Protein AF-A0A369MXS3-F1 (afdb_monomer)

Mean predicted aligned error: 8.63 Å

Structure (mmCIF, N/CA/C/O backbone):
data_AF-A0A369MXS3-F1
#
_entry.id   AF-A0A369MXS3-F1
#
loop_
_atom_site.group_PDB
_atom_site.id
_atom_site.type_symbol
_atom_site.label_atom_id
_atom_site.label_alt_id
_atom_site.label_comp_id
_atom_site.label_asym_id
_atom_site.label_entity_id
_atom_site.label_seq_id
_atom_site.pdbx_PDB_ins_code
_atom_site.Cartn_x
_atom_site.Cartn_y
_atom_site.Cartn_z
_atom_site.occupancy
_atom_site.B_iso_or_equiv
_atom_site.auth_seq_id
_atom_site.auth_comp_id
_atom_site.auth_asym_id
_atom_site.auth_atom_id
_atom_site.pdbx_PDB_model_num
ATOM 1 N N . MET A 1 1 ? 37.508 -6.970 -39.114 1.00 61.50 1 MET A N 1
ATOM 2 C CA . MET A 1 1 ? 38.707 -7.550 -38.473 1.00 61.50 1 MET A CA 1
ATOM 3 C C . MET A 1 1 ? 38.875 -6.993 -37.062 1.00 61.50 1 MET A C 1
ATOM 5 O O . MET A 1 1 ? 38.625 -7.736 -36.130 1.00 61.50 1 MET A O 1
ATOM 9 N N . VAL A 1 2 ? 39.072 -5.678 -36.893 1.00 75.56 2 VAL A N 1
ATOM 10 C CA . VAL A 1 2 ? 39.244 -5.012 -35.577 1.00 75.56 2 VAL A CA 1
ATOM 11 C C . VAL A 1 2 ? 38.116 -5.274 -34.561 1.00 75.56 2 VAL A C 1
ATOM 13 O O . VAL A 1 2 ? 38.384 -5.514 -33.392 1.00 75.56 2 VAL A O 1
ATOM 16 N N . ALA A 1 3 ? 36.845 -5.283 -34.982 1.00 73.12 3 ALA A N 1
ATOM 17 C CA . ALA A 1 3 ? 35.720 -5.526 -34.067 1.00 73.12 3 ALA A CA 1
ATOM 18 C C . ALA A 1 3 ? 35.689 -6.957 -33.492 1.00 73.12 3 ALA A C 1
ATOM 20 O O . ALA A 1 3 ? 35.297 -7.151 -32.346 1.00 73.12 3 ALA A O 1
ATOM 21 N N . PHE A 1 4 ? 36.128 -7.950 -34.274 1.00 84.38 4 PHE A N 1
ATOM 22 C CA . PHE A 1 4 ? 36.210 -9.343 -33.821 1.00 84.38 4 PHE A CA 1
ATOM 23 C C . PHE A 1 4 ? 37.348 -9.535 -32.819 1.00 84.38 4 PHE A C 1
ATOM 25 O O . PHE A 1 4 ? 37.175 -10.230 -31.824 1.00 84.38 4 PHE A O 1
ATOM 32 N N . GLU A 1 5 ? 38.484 -8.881 -33.054 1.00 90.31 5 GLU A N 1
ATOM 33 C CA . GLU A 1 5 ? 39.614 -8.881 -32.122 1.00 90.31 5 GLU A CA 1
ATOM 34 C C . GLU A 1 5 ? 39.242 -8.188 -30.809 1.00 90.31 5 GLU A C 1
ATOM 36 O O . GLU A 1 5 ? 39.486 -8.734 -29.737 1.00 90.31 5 GLU A O 1
ATOM 41 N N . LEU A 1 6 ? 38.569 -7.035 -30.882 1.00 88.88 6 LEU A N 1
ATOM 42 C CA . LEU A 1 6 ? 38.099 -6.315 -29.700 1.00 88.88 6 LEU A CA 1
ATOM 43 C C . LEU A 1 6 ? 37.103 -7.152 -28.882 1.00 88.88 6 LEU A C 1
ATOM 45 O O . LEU A 1 6 ? 37.197 -7.197 -27.657 1.00 88.88 6 LEU A O 1
ATOM 49 N N . PHE A 1 7 ? 36.185 -7.852 -29.554 1.00 88.75 7 PHE A N 1
ATOM 50 C CA . PHE A 1 7 ? 35.238 -8.753 -28.899 1.00 88.75 7 PHE A CA 1
ATOM 51 C C . PHE A 1 7 ? 35.939 -9.941 -28.231 1.00 88.75 7 PHE A C 1
ATOM 53 O O . PHE A 1 7 ? 35.639 -10.261 -27.085 1.00 88.75 7 PHE A O 1
ATOM 60 N N . ALA A 1 8 ? 36.904 -10.567 -28.909 1.00 89.06 8 ALA A N 1
ATOM 61 C CA . ALA A 1 8 ? 37.668 -11.680 -28.352 1.00 89.06 8 ALA A CA 1
ATOM 62 C C . ALA A 1 8 ? 38.494 -11.258 -27.125 1.00 89.06 8 ALA A C 1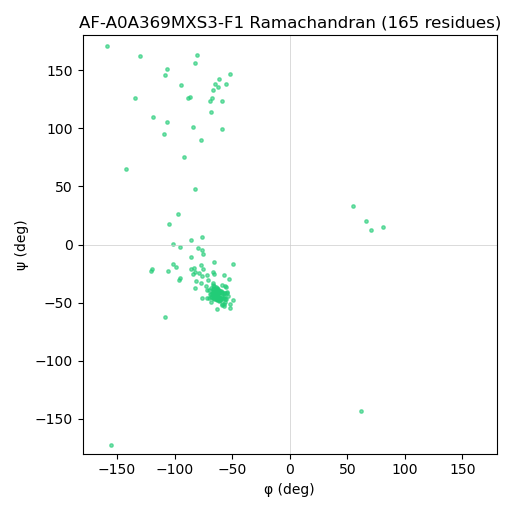
ATOM 64 O O . ALA A 1 8 ? 38.534 -11.979 -26.130 1.00 89.06 8 ALA A O 1
ATOM 65 N N . ILE A 1 9 ? 39.102 -10.068 -27.169 1.00 91.88 9 ILE A N 1
ATOM 66 C CA . ILE A 1 9 ? 39.836 -9.491 -26.036 1.00 91.88 9 ILE A CA 1
ATOM 67 C C . ILE A 1 9 ? 38.888 -9.229 -24.862 1.00 91.88 9 ILE A C 1
ATOM 69 O O . ILE A 1 9 ? 39.185 -9.637 -23.742 1.00 91.88 9 ILE A O 1
ATOM 73 N N . ALA A 1 10 ? 37.732 -8.605 -25.109 1.00 86.56 10 ALA A N 1
ATOM 74 C CA . ALA A 1 10 ? 36.735 -8.347 -24.072 1.00 86.56 10 ALA A CA 1
ATOM 75 C C . ALA A 1 10 ? 36.198 -9.647 -23.448 1.00 86.56 10 ALA A C 1
ATOM 77 O O . ALA A 1 10 ? 36.063 -9.740 -22.230 1.00 86.56 10 ALA A O 1
ATOM 78 N N . HIS A 1 11 ? 35.946 -10.667 -24.271 1.00 85.06 11 HIS A N 1
ATOM 79 C CA . HIS A 1 11 ? 35.500 -11.980 -23.816 1.00 85.06 11 HIS A CA 1
ATOM 80 C C . HIS A 1 11 ? 36.551 -12.670 -22.934 1.00 85.06 11 HIS A C 1
ATOM 82 O O . HIS A 1 11 ? 36.220 -13.167 -21.859 1.00 85.06 11 HIS A O 1
ATOM 88 N N . ASN A 1 12 ? 37.818 -12.674 -23.358 1.00 91.12 12 ASN A N 1
ATOM 89 C CA . ASN A 1 12 ? 38.902 -13.283 -22.586 1.00 91.12 12 ASN A CA 1
ATOM 90 C C . ASN A 1 12 ? 39.148 -12.549 -21.264 1.00 91.12 12 ASN A C 1
ATOM 92 O O . ASN A 1 12 ? 39.266 -13.201 -20.231 1.00 91.12 12 ASN A O 1
ATOM 96 N N . LEU A 1 13 ? 39.125 -11.212 -21.274 1.00 86.94 13 LEU A N 1
ATOM 97 C CA . LEU A 1 13 ? 39.187 -10.407 -20.051 1.00 86.94 13 LEU A CA 1
ATOM 98 C C . LEU A 1 13 ? 38.052 -10.766 -19.089 1.00 86.94 13 LEU A C 1
ATOM 100 O O . LEU A 1 13 ? 38.294 -10.973 -17.905 1.00 86.94 13 LEU A O 1
ATOM 104 N N . ASN A 1 14 ? 36.820 -10.889 -19.588 1.00 82.56 14 ASN A N 1
ATOM 105 C CA . ASN A 1 14 ? 35.677 -11.256 -18.755 1.00 82.56 14 ASN A CA 1
ATOM 106 C C . ASN A 1 14 ? 35.824 -12.665 -18.145 1.00 82.56 14 ASN A C 1
ATOM 108 O O . ASN A 1 14 ? 35.475 -12.876 -16.983 1.00 82.56 14 ASN A O 1
ATOM 112 N N . ALA A 1 15 ? 36.375 -13.620 -18.900 1.00 83.00 15 ALA A N 1
ATOM 113 C CA . ALA A 1 15 ? 36.638 -14.973 -18.414 1.00 83.00 15 ALA A CA 1
ATOM 114 C C . ALA A 1 15 ? 37.727 -14.996 -17.324 1.00 83.00 15 ALA A C 1
ATOM 116 O O . ALA A 1 15 ? 37.530 -15.608 -16.275 1.00 83.00 15 ALA A O 1
ATOM 117 N N . GLU A 1 16 ? 38.841 -14.287 -17.528 1.00 90.50 16 GLU A N 1
ATOM 118 C CA . GLU A 1 16 ? 39.926 -14.183 -16.543 1.00 90.50 16 GLU A CA 1
ATOM 119 C C . GLU A 1 16 ? 39.456 -13.501 -15.252 1.00 90.50 16 GLU A C 1
ATOM 121 O O . GLU A 1 16 ? 39.674 -14.020 -14.156 1.00 90.50 16 GLU A O 1
ATOM 126 N N . LEU A 1 17 ? 38.731 -12.386 -15.366 1.00 83.69 17 LEU A N 1
ATOM 127 C CA . LEU A 1 17 ? 38.148 -11.689 -14.218 1.00 83.69 17 LEU A CA 1
ATOM 128 C C . LEU A 1 17 ? 37.202 -12.603 -13.423 1.00 83.69 17 LEU A C 1
ATOM 130 O O . LEU A 1 17 ? 37.284 -12.649 -12.194 1.00 83.69 17 LEU A O 1
ATOM 134 N N . SER A 1 18 ? 36.394 -13.414 -14.113 1.00 77.38 18 SER A N 1
ATOM 135 C CA . SER A 1 18 ? 35.505 -14.395 -13.478 1.00 77.38 18 SER A CA 1
ATOM 136 C C . SER A 1 18 ? 36.281 -15.457 -12.690 1.00 77.38 18 SER A C 1
ATOM 138 O O . SER A 1 18 ? 35.911 -15.777 -11.563 1.00 77.38 18 SER A O 1
ATOM 140 N N . THR A 1 19 ? 37.405 -15.959 -13.221 1.00 81.75 19 THR A N 1
ATOM 141 C CA . THR A 1 19 ? 38.266 -16.911 -12.485 1.00 81.75 19 THR A CA 1
ATOM 142 C C . THR A 1 19 ? 38.922 -16.310 -11.241 1.00 81.75 19 THR A C 1
ATOM 144 O O . THR A 1 19 ? 39.217 -17.033 -10.292 1.00 81.75 19 THR A O 1
ATOM 147 N N . LEU A 1 20 ? 39.107 -14.988 -11.217 1.00 81.56 20 LEU A N 1
ATOM 148 C CA . LEU A 1 20 ? 39.634 -14.239 -10.075 1.00 81.56 20 LEU A CA 1
ATOM 149 C C . LEU A 1 20 ? 38.541 -13.839 -9.067 1.00 81.56 20 LEU A C 1
ATOM 151 O O . LEU A 1 20 ? 38.828 -13.133 -8.101 1.00 81.56 20 LEU A O 1
ATOM 155 N N . GLY A 1 21 ? 37.289 -14.260 -9.284 1.00 68.75 21 GLY A N 1
ATOM 156 C CA . GLY A 1 21 ? 36.139 -13.865 -8.466 1.00 68.75 21 GLY A CA 1
ATOM 157 C C . GLY A 1 21 ? 35.722 -12.402 -8.655 1.00 68.75 21 GLY A C 1
ATOM 158 O O . GLY A 1 21 ? 34.926 -11.877 -7.878 1.00 68.75 21 GLY A O 1
ATOM 159 N N . ILE A 1 22 ? 36.252 -11.732 -9.681 1.00 71.12 22 ILE A N 1
ATOM 160 C CA . ILE A 1 22 ? 35.852 -10.391 -10.102 1.00 71.12 22 ILE A CA 1
ATOM 161 C C . ILE A 1 22 ? 34.770 -10.573 -11.164 1.00 71.12 22 ILE A C 1
ATOM 163 O O . ILE A 1 22 ? 35.008 -10.445 -12.361 1.00 71.12 22 ILE A O 1
ATOM 167 N N . THR A 1 23 ? 33.565 -10.921 -10.732 1.00 65.44 23 THR A N 1
ATOM 168 C CA . THR A 1 23 ? 32.403 -10.903 -11.622 1.00 65.44 23 THR A CA 1
ATOM 169 C C . THR A 1 23 ? 31.860 -9.477 -11.706 1.00 65.44 23 THR A C 1
ATOM 171 O O . THR A 1 23 ? 32.092 -8.646 -10.816 1.00 65.44 23 THR A O 1
ATOM 174 N N . SER A 1 24 ? 31.145 -9.144 -12.784 1.00 56.19 24 SER A N 1
ATOM 175 C CA . SER A 1 24 ? 30.306 -7.948 -12.785 1.00 56.19 24 SER A CA 1
ATOM 176 C C . SER A 1 24 ? 29.299 -8.102 -11.643 1.00 56.19 24 SER A C 1
ATOM 178 O O . SER A 1 24 ? 28.301 -8.809 -11.780 1.00 56.19 24 SER A O 1
ATOM 180 N N . LYS A 1 25 ? 29.584 -7.454 -10.506 1.00 49.25 25 LYS A N 1
ATOM 181 C CA . LYS A 1 25 ? 28.793 -7.477 -9.262 1.00 49.25 25 LYS A CA 1
ATOM 182 C C . LYS A 1 25 ? 27.294 -7.215 -9.462 1.00 49.25 25 LYS A C 1
ATOM 184 O O . LYS A 1 25 ? 26.508 -7.493 -8.564 1.00 49.25 25 LYS A 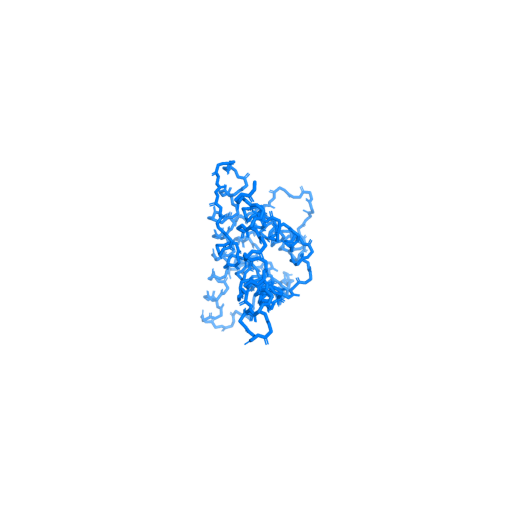O 1
ATOM 189 N N . GLU A 1 26 ? 26.912 -6.666 -10.609 1.00 50.38 26 GLU A N 1
ATOM 190 C CA . GLU A 1 26 ? 25.548 -6.278 -10.954 1.00 50.38 26 GLU A CA 1
ATOM 191 C C . GLU A 1 26 ? 24.674 -7.437 -11.457 1.00 50.38 26 GLU A C 1
ATOM 193 O O . GLU A 1 26 ? 23.459 -7.348 -11.328 1.00 50.38 26 GLU A O 1
ATOM 198 N N . ALA A 1 27 ? 25.245 -8.524 -11.993 1.00 47.81 27 ALA A N 1
ATOM 199 C CA . ALA A 1 27 ? 24.446 -9.576 -12.637 1.00 47.81 27 ALA A CA 1
ATOM 200 C C . ALA A 1 27 ? 24.116 -10.775 -11.727 1.00 47.81 27 ALA A C 1
ATOM 202 O O . ALA A 1 27 ? 23.062 -11.382 -11.883 1.00 47.81 27 ALA A O 1
ATOM 203 N N . GLU A 1 28 ? 24.977 -11.113 -10.761 1.00 44.72 28 GLU A N 1
ATOM 204 C CA . GLU A 1 28 ? 24.807 -12.319 -9.925 1.00 44.72 28 GLU A CA 1
ATOM 205 C C . GLU A 1 28 ? 24.245 -12.048 -8.521 1.00 44.72 28 GLU A C 1
ATOM 207 O O . GLU A 1 28 ? 23.740 -12.965 -7.881 1.00 44.72 28 GLU A O 1
ATOM 212 N N . ASN A 1 29 ? 24.268 -10.800 -8.039 1.00 47.78 29 ASN A N 1
ATOM 213 C CA . ASN A 1 29 ? 23.801 -10.461 -6.684 1.00 47.78 29 ASN A CA 1
ATOM 214 C C . ASN A 1 29 ? 22.394 -9.833 -6.652 1.00 47.78 29 ASN A C 1
ATOM 216 O O . ASN A 1 29 ? 21.874 -9.507 -5.588 1.00 47.78 29 ASN A O 1
ATOM 220 N N . ASP A 1 30 ? 21.774 -9.674 -7.824 1.00 49.31 30 ASP A N 1
ATOM 221 C CA . ASP A 1 30 ? 20.383 -9.248 -8.001 1.00 49.31 30 ASP A CA 1
ATOM 222 C C . ASP A 1 30 ? 19.452 -10.458 -8.195 1.00 49.31 30 ASP A C 1
ATOM 224 O O . ASP A 1 30 ? 18.373 -10.340 -8.761 1.00 49.31 30 ASP A O 1
ATOM 228 N N . SER A 1 31 ? 19.850 -11.617 -7.663 1.00 54.59 31 SER A N 1
ATOM 229 C CA . SER A 1 31 ? 18.934 -12.664 -7.214 1.00 54.59 31 SER A CA 1
ATOM 230 C C . SER A 1 31 ? 18.336 -12.269 -5.858 1.00 54.59 31 SER A C 1
ATOM 232 O O . SER A 1 31 ? 18.862 -12.613 -4.802 1.00 54.59 31 SER A O 1
ATOM 234 N N . SER A 1 32 ? 17.207 -11.573 -5.826 1.00 71.50 32 SER A N 1
ATOM 235 C CA . SER A 1 32 ? 17.150 -10.124 -6.029 1.00 71.50 32 SER A CA 1
ATOM 236 C C . SER A 1 32 ? 16.876 -9.473 -4.688 1.00 71.50 32 SER A C 1
ATOM 238 O O . SER A 1 32 ? 16.224 -10.071 -3.830 1.00 71.50 32 SER A O 1
ATOM 240 N N . LEU A 1 33 ? 17.335 -8.242 -4.477 1.00 89.69 33 LEU A N 1
ATOM 241 C CA . LEU A 1 33 ? 16.899 -7.465 -3.314 1.00 89.69 33 LEU A CA 1
ATOM 242 C C . LEU A 1 33 ? 15.356 -7.405 -3.243 1.00 89.69 33 LEU A C 1
ATOM 244 O O . LEU A 1 33 ? 14.787 -7.392 -2.159 1.00 89.69 33 LEU A O 1
ATOM 248 N N . TYR A 1 34 ? 14.690 -7.455 -4.401 1.00 94.88 34 TYR A N 1
ATOM 249 C CA . TYR A 1 34 ? 13.247 -7.641 -4.518 1.00 94.88 34 TYR A CA 1
ATOM 250 C C . TYR A 1 34 ? 12.761 -8.931 -3.828 1.00 94.88 34 TYR A C 1
ATOM 252 O O . TYR A 1 34 ? 11.906 -8.847 -2.957 1.00 94.88 34 TYR A O 1
ATOM 260 N N . ASP A 1 35 ? 13.328 -10.102 -4.133 1.00 93.44 35 ASP A N 1
ATOM 261 C CA . ASP A 1 35 ? 12.874 -11.397 -3.595 1.00 93.44 35 ASP A CA 1
ATOM 262 C C . ASP A 1 35 ? 13.100 -11.520 -2.076 1.00 93.44 35 ASP A C 1
ATOM 264 O O . ASP A 1 35 ? 12.411 -12.288 -1.411 1.00 93.44 35 ASP A O 1
ATOM 268 N N . HIS A 1 36 ? 14.049 -10.758 -1.521 1.00 93.94 36 HIS A N 1
ATOM 269 C CA . HIS A 1 36 ? 14.287 -10.687 -0.074 1.00 93.94 36 HIS A CA 1
ATOM 270 C C . HIS A 1 36 ? 13.321 -9.746 0.650 1.00 93.94 36 HIS A C 1
ATOM 272 O O . HIS A 1 36 ? 13.048 -9.943 1.831 1.00 93.94 36 HIS A O 1
ATOM 278 N N . LEU A 1 37 ? 12.870 -8.691 -0.027 1.00 96.00 37 LEU A N 1
ATOM 279 C CA . LEU A 1 37 ? 12.051 -7.642 0.571 1.00 96.00 37 LEU A CA 1
ATOM 280 C C . LEU A 1 37 ? 10.553 -7.860 0.360 1.00 96.00 37 LEU A C 1
ATOM 282 O O . LEU A 1 37 ? 9.763 -7.393 1.171 1.00 96.00 37 LEU A O 1
ATOM 286 N N . ILE A 1 38 ? 10.173 -8.518 -0.734 1.00 97.62 38 ILE A N 1
ATOM 287 C CA . ILE A 1 38 ? 8.786 -8.737 -1.135 1.00 97.62 38 ILE A CA 1
ATOM 288 C C . ILE A 1 38 ? 8.482 -10.216 -0.934 1.00 97.62 38 ILE A C 1
ATOM 290 O O . ILE A 1 38 ? 8.805 -11.043 -1.788 1.00 97.62 38 ILE A O 1
ATOM 294 N N . VAL A 1 39 ? 7.910 -10.562 0.219 1.00 96.81 39 VAL A N 1
ATOM 295 C CA . VAL A 1 39 ? 7.694 -11.956 0.626 1.00 96.81 39 VAL A CA 1
ATOM 296 C C . VAL A 1 39 ? 6.229 -12.372 0.510 1.00 96.81 39 VAL A C 1
ATOM 298 O O . VAL A 1 39 ? 5.955 -13.557 0.299 1.00 96.81 39 VAL A O 1
ATOM 301 N N . ASN A 1 40 ? 5.287 -11.429 0.530 1.00 98.19 40 ASN A N 1
ATOM 302 C CA . ASN A 1 40 ? 3.870 -11.685 0.317 1.00 98.19 40 ASN A CA 1
ATOM 303 C C . ASN A 1 40 ? 3.637 -12.321 -1.064 1.00 98.19 40 ASN A C 1
ATOM 305 O O . ASN A 1 40 ? 4.044 -11.794 -2.103 1.00 98.19 40 ASN A O 1
ATOM 309 N N . GLU A 1 41 ? 3.000 -13.493 -1.084 1.00 97.88 41 GLU A N 1
ATOM 310 C CA . GLU A 1 41 ? 2.808 -14.284 -2.306 1.00 97.88 41 GLU A CA 1
ATOM 311 C C . GLU A 1 41 ? 1.918 -13.561 -3.319 1.00 97.88 41 GLU A C 1
ATOM 313 O O . GLU A 1 41 ? 2.293 -13.443 -4.485 1.00 97.88 41 GLU A O 1
ATOM 318 N N . SER A 1 42 ? 0.806 -12.975 -2.863 1.00 98.06 42 SER A N 1
ATOM 319 C CA . SER A 1 42 ? -0.114 -12.232 -3.733 1.00 98.06 42 SER A CA 1
ATOM 320 C C . SER A 1 42 ? 0.565 -11.017 -4.366 1.00 98.06 42 SER A C 1
ATOM 322 O O . SER A 1 42 ? 0.344 -10.718 -5.543 1.00 98.06 42 SER A O 1
ATOM 324 N N . LEU A 1 43 ? 1.422 -10.317 -3.612 1.00 98.50 43 LEU A N 1
ATOM 325 C CA . LEU A 1 43 ? 2.184 -9.196 -4.156 1.00 98.50 43 LEU A CA 1
ATOM 326 C C . LEU A 1 43 ? 3.222 -9.671 -5.180 1.00 98.50 43 LEU A C 1
ATOM 328 O O . LEU A 1 43 ? 3.307 -9.090 -6.269 1.00 98.50 43 LEU A O 1
ATOM 332 N N . ARG A 1 44 ? 3.969 -10.743 -4.883 1.00 97.69 44 ARG A N 1
ATOM 333 C CA . ARG A 1 44 ? 4.956 -11.329 -5.807 1.00 97.69 44 ARG A CA 1
ATOM 334 C C . ARG A 1 44 ? 4.321 -11.770 -7.119 1.00 97.69 44 ARG A C 1
ATOM 336 O O . ARG A 1 44 ? 4.822 -11.404 -8.182 1.00 97.69 44 ARG A O 1
ATOM 343 N N . GLU A 1 45 ? 3.196 -12.478 -7.057 1.00 97.94 45 GLU A N 1
ATOM 344 C CA . GLU A 1 45 ? 2.452 -12.933 -8.237 1.00 97.94 45 GLU A CA 1
ATOM 345 C C . GLU A 1 45 ? 2.079 -11.785 -9.181 1.00 97.94 45 GLU A C 1
ATOM 347 O O . GLU A 1 45 ? 2.098 -11.950 -10.399 1.00 97.94 45 GLU A O 1
ATOM 352 N N . LYS A 1 46 ? 1.748 -10.606 -8.639 1.00 97.75 46 LYS A N 1
ATOM 353 C CA . LYS A 1 46 ? 1.356 -9.442 -9.448 1.00 97.75 46 LYS A CA 1
ATOM 354 C C . LYS A 1 46 ? 2.525 -8.621 -9.968 1.00 97.75 46 LYS A C 1
ATOM 356 O O . LYS A 1 46 ? 2.359 -7.917 -10.961 1.00 97.75 46 LYS A O 1
ATOM 361 N N . THR A 1 47 ? 3.674 -8.652 -9.299 1.00 98.19 47 THR A N 1
ATOM 362 C CA . THR A 1 47 ? 4.706 -7.622 -9.501 1.00 98.19 47 THR A CA 1
ATOM 363 C C . THR A 1 47 ? 6.045 -8.149 -9.984 1.00 98.19 47 THR A C 1
ATOM 365 O O . THR A 1 47 ? 6.785 -7.382 -10.597 1.00 98.19 47 THR A O 1
ATOM 368 N N . ARG A 1 48 ? 6.362 -9.429 -9.762 1.00 96.62 48 ARG A N 1
ATOM 369 C CA . ARG A 1 48 ? 7.712 -9.958 -9.984 1.00 96.62 48 ARG A CA 1
ATOM 370 C C . ARG A 1 48 ? 8.146 -9.881 -11.444 1.00 96.62 48 ARG A C 1
ATOM 372 O O . ARG A 1 48 ? 9.165 -9.266 -11.736 1.00 96.62 48 ARG A O 1
ATOM 379 N N . GLU A 1 49 ? 7.362 -10.458 -12.352 1.00 96.31 49 GLU A N 1
ATOM 380 C CA . GLU A 1 49 ? 7.647 -10.442 -13.797 1.00 96.31 49 GLU A CA 1
ATOM 38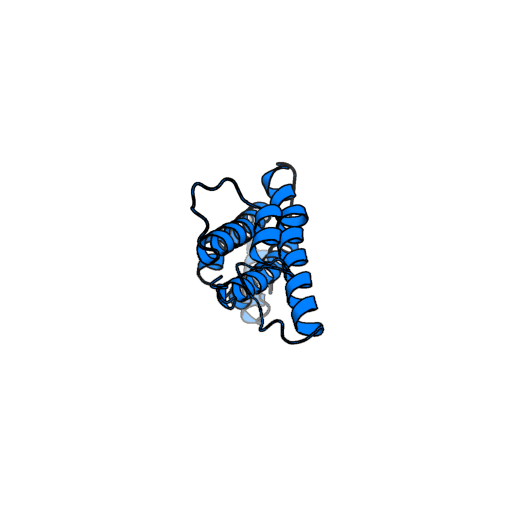1 C C . GLU A 1 49 ? 7.771 -9.003 -14.314 1.00 96.31 49 GLU A C 1
ATOM 383 O O . GLU A 1 49 ? 8.808 -8.613 -14.842 1.00 96.31 49 GLU A O 1
ATOM 388 N N . LEU A 1 50 ? 6.777 -8.161 -14.011 1.00 97.19 50 LEU A N 1
ATOM 389 C CA . LEU A 1 50 ? 6.778 -6.747 -14.388 1.00 97.19 50 LEU A CA 1
ATOM 390 C C . LEU A 1 50 ? 8.016 -5.987 -13.875 1.00 97.19 50 LEU A C 1
ATOM 392 O O . LEU A 1 50 ? 8.500 -5.081 -14.553 1.00 97.19 50 LEU A O 1
ATOM 396 N N . TYR A 1 51 ? 8.517 -6.312 -12.681 1.00 97.19 51 TYR A N 1
ATOM 397 C CA . TYR A 1 51 ? 9.686 -5.652 -12.102 1.00 97.19 51 TYR A CA 1
ATOM 398 C C . TYR A 1 51 ? 10.969 -6.021 -12.842 1.00 97.19 51 TYR A C 1
ATOM 400 O O . TYR A 1 51 ? 11.746 -5.127 -13.184 1.00 97.19 51 TYR A O 1
ATOM 408 N N . PHE A 1 52 ? 11.177 -7.305 -13.135 1.00 95.19 52 PHE A N 1
ATOM 409 C CA . PHE A 1 52 ? 12.360 -7.754 -13.871 1.00 95.19 52 PHE A CA 1
ATOM 410 C C . PHE A 1 52 ? 12.328 -7.374 -15.355 1.00 95.19 52 PHE A C 1
ATOM 412 O O . PHE A 1 52 ? 13.385 -7.115 -15.926 1.00 95.19 52 PHE A O 1
ATOM 419 N N . ASP A 1 53 ? 11.138 -7.209 -15.933 1.00 96.12 53 ASP A N 1
ATOM 420 C CA . ASP A 1 53 ? 10.952 -6.719 -17.305 1.00 96.12 53 ASP A CA 1
ATOM 421 C C . ASP A 1 53 ? 11.080 -5.188 -17.429 1.00 96.12 53 ASP A C 1
ATOM 423 O O . ASP A 1 53 ? 11.007 -4.620 -18.520 1.00 96.12 53 ASP A O 1
ATOM 427 N N . GLY A 1 54 ? 11.280 -4.481 -16.312 1.00 95.25 54 GLY A N 1
ATOM 428 C CA . GLY A 1 54 ? 11.484 -3.033 -16.297 1.00 95.25 54 GLY A CA 1
ATOM 429 C C . GLY A 1 54 ? 10.201 -2.200 -16.386 1.00 95.25 54 GLY A C 1
ATOM 430 O O . GLY A 1 54 ? 10.257 -0.991 -16.622 1.00 95.25 54 GLY A O 1
ATOM 431 N N . HIS A 1 55 ? 9.034 -2.802 -16.156 1.00 97.12 55 HIS A N 1
ATOM 432 C CA . HIS A 1 55 ? 7.729 -2.136 -16.157 1.00 97.12 55 HIS A CA 1
ATOM 433 C C . HIS A 1 55 ? 7.412 -1.440 -14.819 1.00 97.12 55 HIS A C 1
ATOM 435 O O . HIS A 1 55 ? 6.316 -1.568 -14.274 1.00 97.12 55 HIS A O 1
ATOM 441 N N . TYR A 1 56 ? 8.357 -0.663 -14.287 1.00 97.94 56 TYR A N 1
ATOM 442 C CA . TYR A 1 56 ? 8.345 -0.121 -12.919 1.00 97.94 56 TYR A CA 1
ATOM 443 C C . TYR A 1 56 ? 7.088 0.675 -12.539 1.00 97.94 56 TYR A C 1
ATOM 445 O O . TYR A 1 56 ? 6.547 0.496 -11.451 1.00 97.94 56 TYR A O 1
ATOM 453 N N . THR A 1 57 ? 6.573 1.520 -13.431 1.00 98.19 57 THR A N 1
ATOM 454 C CA . THR A 1 57 ? 5.335 2.273 -13.164 1.00 98.19 57 THR A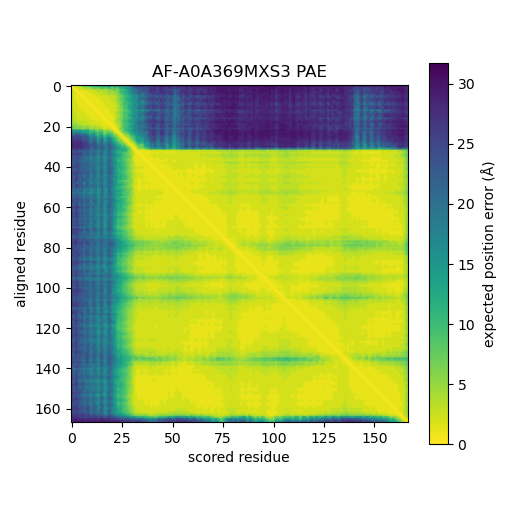 CA 1
ATOM 455 C C . THR A 1 57 ? 4.124 1.351 -13.032 1.00 98.19 57 THR A C 1
ATOM 457 O O . THR A 1 57 ? 3.313 1.527 -12.122 1.00 98.19 57 THR A O 1
ATOM 460 N N . ARG A 1 58 ? 4.044 0.316 -13.877 1.00 97.94 58 ARG A N 1
ATOM 461 C CA . ARG A 1 58 ? 2.964 -0.677 -13.842 1.00 97.94 58 ARG A CA 1
ATOM 462 C C . ARG A 1 58 ? 3.064 -1.581 -12.616 1.00 97.94 58 ARG A C 1
ATOM 464 O O . ARG A 1 58 ? 2.047 -1.868 -12.002 1.00 97.94 58 ARG A O 1
ATOM 471 N N . VAL A 1 59 ? 4.277 -1.972 -12.223 1.00 98.12 59 VAL A N 1
ATOM 472 C CA . VAL A 1 59 ? 4.543 -2.709 -10.975 1.00 98.12 59 VAL A CA 1
ATOM 473 C C . VAL A 1 59 ? 3.915 -2.004 -9.775 1.00 98.12 59 VAL A C 1
ATOM 475 O O . VAL A 1 59 ? 3.186 -2.620 -9.001 1.00 98.12 59 VAL A O 1
ATOM 478 N N . ILE A 1 60 ? 4.177 -0.702 -9.636 1.00 98.69 60 ILE A N 1
ATOM 479 C CA . ILE A 1 60 ? 3.643 0.095 -8.532 1.00 98.69 60 ILE A CA 1
ATOM 480 C C . ILE A 1 60 ? 2.119 0.192 -8.651 1.00 98.69 60 ILE A C 1
ATOM 482 O O . ILE A 1 60 ? 1.409 -0.007 -7.671 1.00 98.69 60 ILE A O 1
ATOM 486 N N . GLU A 1 61 ? 1.591 0.477 -9.842 1.00 98.44 61 GLU A N 1
ATOM 487 C CA . GLU A 1 61 ? 0.144 0.557 -10.048 1.00 98.44 61 GLU A CA 1
ATOM 488 C C . GLU A 1 61 ? -0.575 -0.734 -9.614 1.00 98.44 61 GLU A C 1
ATOM 490 O O . GLU A 1 61 ? -1.559 -0.664 -8.875 1.00 98.44 61 GLU A O 1
ATOM 495 N N . GLU A 1 62 ? -0.068 -1.902 -10.019 1.00 98.56 62 GLU A N 1
ATOM 496 C CA . GLU A 1 62 ? -0.638 -3.207 -9.667 1.00 98.56 62 GLU A CA 1
ATOM 497 C C . GLU A 1 62 ? -0.517 -3.517 -8.168 1.00 98.56 62 GLU A C 1
ATOM 499 O O . GLU A 1 62 ? -1.478 -4.001 -7.570 1.00 98.56 62 GLU A O 1
ATOM 504 N N . ALA A 1 63 ? 0.597 -3.157 -7.523 1.00 98.75 63 ALA A N 1
ATOM 505 C CA . ALA A 1 63 ? 0.774 -3.329 -6.079 1.00 98.75 63 ALA A CA 1
ATOM 506 C C . ALA A 1 63 ? -0.270 -2.551 -5.259 1.00 98.75 63 ALA A C 1
ATOM 508 O O . ALA A 1 63 ? -0.899 -3.088 -4.348 1.00 98.75 63 ALA A O 1
ATOM 509 N N . PHE A 1 64 ? -0.510 -1.283 -5.599 1.00 98.75 64 PHE A N 1
ATOM 510 C CA . PHE A 1 64 ? -1.489 -0.475 -4.867 1.00 98.75 64 PHE A CA 1
ATOM 511 C C . PHE A 1 64 ? -2.939 -0.787 -5.275 1.00 98.75 64 PHE A C 1
ATOM 513 O O . PHE A 1 64 ? -3.843 -0.615 -4.458 1.00 98.75 64 PHE A O 1
ATOM 520 N N . LYS A 1 65 ? -3.187 -1.310 -6.485 1.00 98.38 65 LYS A N 1
ATOM 521 C CA . LYS A 1 65 ? -4.485 -1.925 -6.831 1.00 98.38 65 LYS A CA 1
ATOM 522 C C . LYS A 1 65 ? -4.762 -3.173 -5.991 1.00 98.38 65 LYS A C 1
ATOM 524 O O . LYS A 1 65 ? -5.900 -3.365 -5.570 1.00 98.38 65 LYS A O 1
ATOM 529 N N . LEU A 1 66 ? -3.748 -4.003 -5.734 1.00 98.56 66 LEU A N 1
ATOM 530 C CA . LEU A 1 66 ? -3.885 -5.173 -4.866 1.00 98.56 66 LEU A CA 1
ATOM 531 C C . LEU A 1 66 ? -4.324 -4.757 -3.456 1.00 98.56 66 LEU A C 1
ATOM 533 O O . LEU A 1 66 ? -5.291 -5.316 -2.948 1.00 98.56 66 LEU A O 1
ATOM 537 N N . ILE A 1 67 ? -3.707 -3.723 -2.873 1.00 98.69 67 ILE A N 1
ATOM 538 C CA . ILE A 1 67 ? -4.131 -3.171 -1.572 1.00 98.69 67 ILE A CA 1
ATOM 539 C C . ILE A 1 67 ? -5.600 -2.721 -1.601 1.00 98.69 67 ILE A C 1
ATOM 541 O O . ILE A 1 67 ? -6.345 -3.035 -0.675 1.00 98.69 67 ILE A O 1
ATOM 545 N N . ASP A 1 68 ? -6.041 -2.019 -2.654 1.00 98.31 68 ASP A N 1
ATOM 546 C CA . ASP A 1 68 ? -7.449 -1.609 -2.802 1.00 98.31 68 ASP A CA 1
ATOM 547 C C . ASP A 1 68 ? -8.400 -2.809 -2.737 1.00 98.31 68 ASP A C 1
ATOM 549 O O . ASP A 1 68 ? -9.377 -2.792 -1.987 1.00 98.31 68 ASP A O 1
ATOM 553 N N . ASN A 1 69 ? -8.073 -3.877 -3.465 1.00 98.00 69 ASN A N 1
ATOM 554 C CA . ASN A 1 69 ? -8.878 -5.093 -3.506 1.00 98.00 69 ASN A CA 1
ATOM 555 C C . ASN A 1 69 ? -8.883 -5.836 -2.164 1.00 98.00 69 ASN A C 1
ATOM 557 O O . ASN A 1 69 ? -9.958 -6.203 -1.692 1.00 98.00 69 ASN A O 1
ATOM 561 N N . LEU A 1 70 ? -7.723 -5.997 -1.521 1.00 98.25 70 LEU A N 1
ATOM 562 C CA . LEU A 1 70 ? -7.610 -6.666 -0.221 1.00 98.25 70 LEU A CA 1
ATOM 563 C C . LEU A 1 70 ? -8.412 -5.937 0.862 1.00 98.25 70 LEU A C 1
ATOM 565 O O . LEU A 1 70 ? -9.102 -6.567 1.661 1.00 98.25 70 LEU A O 1
ATOM 569 N N . VAL A 1 71 ? -8.375 -4.601 0.870 1.00 98.44 71 VAL A N 1
ATOM 570 C CA . VAL A 1 71 ? -9.164 -3.798 1.814 1.00 98.44 71 VAL A CA 1
ATOM 571 C C . VAL A 1 71 ? -10.661 -3.967 1.561 1.00 98.44 71 VAL A C 1
ATOM 573 O O . VAL A 1 71 ? -11.408 -4.137 2.523 1.00 98.44 71 VAL A O 1
ATOM 576 N N . LYS A 1 72 ? -11.119 -3.958 0.299 1.00 97.44 72 LYS A N 1
ATOM 577 C CA . LYS A 1 72 ? -12.536 -4.221 -0.024 1.00 97.44 72 LYS A CA 1
ATOM 578 C C . LYS A 1 72 ? -12.986 -5.580 0.470 1.00 97.44 72 LYS A C 1
ATOM 580 O O . LYS A 1 72 ? -14.018 -5.669 1.131 1.00 97.44 72 LYS A O 1
ATOM 585 N N . GLU A 1 73 ? -12.222 -6.608 0.119 1.00 97.12 73 GLU A N 1
ATOM 586 C CA . GLU A 1 73 ? -12.524 -7.992 0.452 1.00 97.12 73 GLU A CA 1
ATOM 587 C C . GLU A 1 73 ? -12.617 -8.159 1.966 1.00 97.12 73 GLU A C 1
ATOM 589 O O . GLU A 1 73 ? -13.645 -8.596 2.483 1.00 97.12 73 GLU A O 1
ATOM 594 N N . LYS A 1 74 ? -11.593 -7.705 2.693 1.00 97.12 74 LYS A N 1
ATOM 595 C CA . LYS A 1 74 ? -11.544 -7.843 4.147 1.00 97.12 74 LYS A CA 1
ATOM 596 C C . LYS A 1 74 ? -12.625 -7.030 4.854 1.00 97.12 74 LYS A C 1
ATOM 598 O O . LYS A 1 74 ? -13.189 -7.488 5.843 1.00 97.12 74 LYS A O 1
ATOM 603 N N . ALA A 1 75 ? -12.960 -5.849 4.336 1.00 96.38 75 ALA A N 1
ATOM 604 C CA . ALA A 1 75 ? -14.057 -5.029 4.847 1.00 96.38 75 ALA A CA 1
ATOM 605 C C . ALA A 1 75 ? -15.450 -5.543 4.426 1.00 96.38 75 ALA A C 1
ATOM 607 O O . ALA A 1 75 ? -16.445 -4.865 4.681 1.00 96.38 75 ALA A O 1
ATOM 608 N N . SER A 1 76 ? -15.541 -6.713 3.775 1.00 95.44 76 SER A N 1
ATOM 609 C CA . SER A 1 76 ? -16.791 -7.312 3.284 1.00 95.44 76 SER A CA 1
ATOM 610 C C . SER A 1 76 ? -17.590 -6.384 2.357 1.00 95.44 76 SER A C 1
ATOM 612 O O . SER A 1 76 ? -18.822 -6.398 2.329 1.00 95.44 76 SER A O 1
ATOM 614 N N . ILE A 1 77 ? -16.891 -5.557 1.577 1.00 94.81 77 ILE A N 1
ATOM 615 C CA . ILE A 1 77 ? -17.495 -4.659 0.593 1.00 94.81 77 ILE A CA 1
ATOM 616 C C . ILE A 1 77 ? -17.670 -5.425 -0.715 1.00 94.81 77 ILE A C 1
ATOM 618 O O . ILE A 1 77 ? -16.718 -5.982 -1.259 1.00 94.81 77 ILE A O 1
ATOM 622 N N . ALA A 1 78 ? -18.893 -5.419 -1.250 1.00 92.00 78 ALA A N 1
ATOM 623 C CA . ALA A 1 78 ? -19.215 -6.137 -2.477 1.00 92.00 78 ALA A CA 1
ATOM 624 C C . ALA A 1 78 ? -18.288 -5.729 -3.646 1.00 92.00 78 ALA A C 1
ATOM 626 O O . ALA A 1 78 ? -18.089 -4.528 -3.863 1.00 92.00 78 ALA A O 1
ATOM 627 N N . PRO A 1 79 ? -17.808 -6.683 -4.470 1.00 88.00 79 PRO A N 1
ATOM 628 C CA . PRO A 1 79 ? -16.966 -6.381 -5.633 1.00 88.00 79 PRO A CA 1
ATOM 629 C C . PRO A 1 79 ? -17.608 -5.416 -6.642 1.00 88.00 79 PRO A C 1
ATOM 631 O O . PRO A 1 79 ? -16.905 -4.691 -7.339 1.00 88.00 79 PRO A O 1
ATOM 634 N N . SER A 1 80 ? -18.944 -5.375 -6.705 1.00 91.25 80 SER A N 1
ATOM 635 C CA . SER A 1 80 ? -19.710 -4.457 -7.558 1.00 91.25 80 SER A CA 1
ATOM 636 C C . SER A 1 80 ? -19.759 -3.015 -7.038 1.00 91.25 80 SER A C 1
ATOM 638 O O . SER A 1 80 ? -20.283 -2.136 -7.721 1.00 91.25 80 SER A O 1
ATOM 640 N N . SER A 1 81 ? -19.269 -2.756 -5.823 1.00 94.31 81 SER A N 1
ATOM 641 C CA . SER A 1 81 ? -19.211 -1.412 -5.254 1.00 94.31 81 SER A CA 1
ATOM 642 C C . SER A 1 81 ? -18.224 -0.535 -6.024 1.00 94.31 81 SER A C 1
ATOM 644 O O . SER A 1 81 ? -17.073 -0.909 -6.257 1.00 94.31 81 SER A O 1
ATOM 646 N N . SER A 1 82 ? -18.652 0.683 -6.359 1.00 94.69 82 SER A N 1
ATOM 647 C CA . SER A 1 82 ? -17.798 1.701 -6.983 1.00 94.69 82 SER A CA 1
ATOM 648 C C . SER A 1 82 ? -16.839 2.376 -5.999 1.00 94.69 82 SER A C 1
ATOM 650 O O . SER A 1 82 ? -16.010 3.192 -6.402 1.00 94.69 82 SER A O 1
ATOM 652 N N . LEU A 1 83 ? -16.942 2.063 -4.706 1.00 95.31 83 LEU A N 1
ATOM 653 C CA . LEU A 1 83 ? -16.070 2.626 -3.689 1.00 95.31 83 LEU A CA 1
ATOM 654 C C . LEU A 1 83 ? -14.651 2.086 -3.869 1.00 95.31 83 LEU A C 1
ATOM 656 O O . LEU A 1 83 ? -14.468 0.882 -3.887 1.00 95.31 83 LEU A O 1
ATOM 660 N N . THR A 1 84 ? -13.653 2.948 -4.028 1.00 96.75 84 THR A N 1
ATOM 661 C CA . THR A 1 84 ? -12.243 2.582 -4.267 1.00 96.75 84 THR A CA 1
ATOM 662 C C . THR A 1 84 ? -11.343 3.759 -3.884 1.00 96.75 84 THR A C 1
ATOM 664 O O . THR A 1 84 ? -11.828 4.866 -3.606 1.00 96.75 84 THR A O 1
ATOM 667 N N . GLY A 1 85 ? -10.036 3.536 -3.866 1.00 97.62 85 GLY A N 1
ATOM 668 C CA . GLY A 1 85 ? -9.012 4.532 -3.628 1.00 97.62 85 GLY A CA 1
ATOM 669 C C . GLY A 1 85 ? -9.140 5.162 -2.246 1.00 97.62 85 GLY A C 1
ATOM 670 O O . GLY A 1 85 ? -9.516 4.521 -1.268 1.00 97.62 85 GLY A O 1
ATOM 671 N N . SER A 1 86 ? -8.853 6.458 -2.148 1.00 98.44 86 SER A N 1
ATOM 672 C CA . SER A 1 86 ? -8.803 7.147 -0.853 1.00 98.44 86 SER A CA 1
ATOM 673 C C . SER A 1 86 ? -10.113 7.096 -0.068 1.00 98.44 86 SER A C 1
ATOM 675 O O . SER A 1 86 ? -10.076 6.975 1.153 1.00 98.44 86 SER A O 1
ATOM 677 N N . LYS A 1 87 ? -11.265 7.129 -0.749 1.00 98.31 87 LYS A N 1
ATOM 678 C CA . LYS A 1 87 ? -12.584 7.050 -0.103 1.00 98.31 87 LYS A CA 1
ATOM 679 C C . LYS A 1 87 ? -12.805 5.704 0.581 1.00 98.31 87 LYS A C 1
ATOM 681 O O . LYS A 1 87 ? -13.327 5.668 1.690 1.00 98.31 87 LYS A O 1
ATOM 686 N N . LEU A 1 88 ? -12.388 4.615 -0.067 1.00 98.44 88 LEU A N 1
ATOM 687 C CA . LEU A 1 88 ? -12.425 3.284 0.531 1.00 98.44 88 LEU A CA 1
ATOM 688 C C . LEU A 1 88 ? -11.552 3.234 1.786 1.00 98.44 88 LEU A C 1
ATOM 690 O O . LEU A 1 88 ? -12.023 2.808 2.833 1.00 98.44 88 LEU A O 1
ATOM 694 N N . MET A 1 89 ? -10.313 3.718 1.691 1.00 98.62 89 MET A N 1
ATOM 695 C CA . MET A 1 89 ? -9.350 3.671 2.796 1.00 98.62 89 MET A CA 1
ATOM 696 C C . MET A 1 89 ? -9.817 4.480 4.009 1.00 98.62 89 MET A C 1
ATOM 698 O O . MET A 1 89 ? -9.741 4.003 5.138 1.00 98.62 89 MET A O 1
ATOM 702 N N . GLN A 1 90 ? -10.357 5.681 3.773 1.00 98.50 90 GLN A N 1
ATOM 703 C CA . GLN A 1 90 ? -10.920 6.528 4.827 1.00 98.50 90 GLN A CA 1
ATOM 704 C C . GLN A 1 90 ? -12.100 5.861 5.530 1.00 98.50 90 GLN A C 1
ATOM 706 O O . GLN A 1 90 ? -12.210 5.943 6.746 1.00 98.50 90 GLN A O 1
ATOM 711 N N . MET A 1 91 ? -12.973 5.191 4.778 1.00 97.75 91 MET A N 1
ATOM 712 C CA . MET A 1 91 ? -14.121 4.500 5.354 1.00 97.75 91 MET A CA 1
ATOM 713 C C . MET A 1 91 ? -13.701 3.233 6.111 1.00 97.75 91 MET A C 1
ATOM 715 O O . MET A 1 91 ? -14.140 3.020 7.238 1.00 97.75 91 MET A O 1
ATOM 719 N N . ALA A 1 92 ? -12.837 2.408 5.515 1.00 98.06 92 ALA A N 1
ATOM 720 C CA . ALA A 1 92 ? -12.423 1.132 6.086 1.00 98.06 92 ALA A CA 1
ATOM 721 C C . ALA A 1 92 ? -11.630 1.311 7.388 1.00 98.06 92 ALA A C 1
ATOM 723 O O . ALA A 1 92 ? -11.898 0.612 8.361 1.00 98.06 92 ALA A O 1
ATOM 724 N N . PHE A 1 93 ? -10.712 2.278 7.430 1.00 98.31 93 PHE A N 1
ATOM 725 C CA . PHE A 1 93 ? -9.815 2.500 8.568 1.00 98.31 93 PHE A CA 1
ATOM 726 C C . PHE A 1 93 ? -10.190 3.717 9.421 1.00 98.31 93 PHE A C 1
ATOM 728 O O . PHE A 1 93 ? -9.344 4.191 10.178 1.00 98.31 93 PHE A O 1
ATOM 735 N N . SER A 1 94 ? -11.419 4.237 9.312 1.00 97.06 94 SER A N 1
ATOM 736 C CA . SER A 1 94 ? -11.820 5.456 10.030 1.00 97.06 94 SER A CA 1
ATOM 737 C C . SER A 1 94 ? -11.516 5.390 11.531 1.00 97.06 94 SER A C 1
ATOM 739 O O . SER A 1 94 ? -11.569 4.324 12.142 1.00 97.06 94 SER A O 1
ATOM 741 N N . ARG A 1 95 ? -11.189 6.535 12.141 1.00 93.75 95 ARG A N 1
ATOM 742 C CA . ARG A 1 95 ? -10.856 6.586 13.572 1.00 93.75 95 ARG A CA 1
ATOM 743 C C . ARG A 1 95 ? -12.078 6.295 14.439 1.00 93.75 95 ARG A C 1
ATOM 745 O O . ARG A 1 95 ? -11.956 5.590 15.434 1.00 93.75 95 ARG A O 1
ATOM 752 N N . GLU A 1 96 ? -13.238 6.853 14.092 1.00 91.62 96 GLU A N 1
ATOM 753 C CA . GLU A 1 96 ? -14.433 6.734 14.931 1.00 91.62 96 GLU A CA 1
ATOM 754 C C . GLU A 1 96 ? -15.188 5.417 14.724 1.00 91.62 96 GLU A C 1
ATOM 756 O O . GLU A 1 96 ? -15.752 4.884 15.678 1.00 91.62 96 GLU A O 1
ATOM 761 N N . ARG A 1 97 ? -15.259 4.916 13.484 1.00 93.62 97 ARG A N 1
ATOM 762 C CA . ARG A 1 97 ? -16.041 3.721 13.119 1.00 93.62 97 ARG A CA 1
ATOM 763 C C . ARG A 1 97 ? -15.304 2.879 12.072 1.00 93.62 97 ARG A C 1
ATOM 765 O O . ARG A 1 97 ? -15.759 2.801 10.926 1.00 93.62 97 ARG A O 1
ATOM 772 N N . PRO A 1 98 ? -14.139 2.305 12.410 1.00 96.25 98 PRO A N 1
ATOM 773 C CA . PRO A 1 98 ? -13.398 1.478 11.468 1.00 96.25 98 PRO A CA 1
ATOM 774 C C . PRO A 1 98 ? -14.202 0.221 11.132 1.00 96.25 98 PRO A C 1
ATOM 776 O O . PRO A 1 98 ? -14.756 -0.412 12.030 1.00 96.25 98 PRO A O 1
ATOM 779 N N . LEU A 1 99 ? -14.217 -0.162 9.855 1.00 97.44 99 LEU A N 1
ATOM 780 C CA . LEU A 1 99 ? -14.585 -1.521 9.441 1.00 97.44 99 LEU A CA 1
ATOM 781 C C . LEU A 1 99 ? -13.426 -2.488 9.712 1.00 97.44 99 LEU A C 1
ATOM 783 O O . LEU A 1 99 ? -13.643 -3.647 10.054 1.00 97.44 99 LEU A O 1
ATOM 787 N N . LEU A 1 100 ? -12.196 -1.984 9.579 1.00 98.19 100 LEU A N 1
ATOM 788 C CA . LEU A 1 100 ? -10.945 -2.693 9.807 1.00 98.19 100 LEU A CA 1
ATOM 789 C C . LEU A 1 100 ? -10.163 -2.003 10.930 1.00 98.19 100 LEU A C 1
ATOM 791 O O . LEU A 1 100 ? -9.648 -0.890 10.771 1.00 98.19 100 LEU A O 1
ATOM 795 N N . ARG A 1 101 ? -10.082 -2.669 12.081 1.00 97.44 101 ARG A N 1
ATOM 796 C CA . ARG A 1 101 ? -9.324 -2.215 13.251 1.00 97.44 101 ARG A CA 1
ATOM 797 C C . ARG A 1 101 ? -7.889 -2.712 13.171 1.00 97.44 101 ARG A C 1
ATOM 799 O O . ARG A 1 101 ? -7.662 -3.912 13.053 1.00 97.44 101 ARG A O 1
ATOM 806 N N . LEU A 1 102 ? -6.927 -1.801 13.275 1.00 97.38 102 LEU A N 1
ATOM 807 C CA . LEU A 1 102 ? -5.497 -2.135 13.275 1.00 97.38 102 LEU A CA 1
ATOM 808 C C . LEU A 1 102 ? -4.977 -2.497 14.670 1.00 97.38 102 LEU A C 1
ATOM 810 O O . LEU A 1 102 ? -3.949 -3.155 14.795 1.00 97.38 102 LEU A O 1
ATOM 814 N N . ASN A 1 103 ? -5.682 -2.065 15.715 1.00 95.50 103 ASN A N 1
ATOM 815 C CA . ASN A 1 103 ? -5.327 -2.278 17.113 1.00 95.50 103 ASN A CA 1
ATOM 816 C C . ASN A 1 103 ? -6.578 -2.213 18.009 1.00 95.50 103 ASN A C 1
ATOM 818 O O . ASN A 1 103 ? -7.714 -2.161 17.521 1.00 95.50 103 ASN A O 1
ATOM 822 N N . GLN A 1 104 ? -6.381 -2.234 19.334 1.00 93.81 104 GLN A N 1
ATOM 823 C CA . GLN A 1 104 ? -7.503 -2.244 20.266 1.00 93.81 104 GLN A CA 1
ATOM 824 C C . GLN A 1 104 ? -8.213 -0.889 20.408 1.00 93.81 104 GLN A C 1
ATOM 826 O O . GLN A 1 104 ? -9.386 -0.874 20.780 1.00 93.81 104 GLN A O 1
ATOM 831 N N . GLY A 1 105 ? -7.564 0.228 20.073 1.00 92.00 105 GLY A N 1
ATOM 832 C CA . GLY A 1 105 ? -8.114 1.578 20.231 1.00 92.00 105 GLY A CA 1
ATOM 833 C C . GLY A 1 105 ? -8.315 1.995 21.694 1.00 92.00 105 GLY A C 1
ATOM 834 O O . GLY A 1 105 ? -9.101 2.894 21.978 1.00 92.00 105 GLY A O 1
ATOM 835 N N . SER A 1 106 ? -7.635 1.331 22.631 1.00 93.31 106 SER A N 1
ATOM 836 C CA . SER A 1 106 ? -7.772 1.528 24.081 1.00 93.31 106 SER A CA 1
ATOM 837 C C . SER A 1 106 ? -6.898 2.662 24.624 1.00 93.31 106 SER A C 1
ATOM 839 O O . SER A 1 106 ? -7.056 3.070 25.774 1.00 93.31 106 SER A O 1
ATOM 841 N N . SER A 1 107 ? -5.972 3.187 23.816 1.00 96.88 107 SER A N 1
ATOM 842 C CA . SER A 1 107 ? -5.098 4.305 24.181 1.00 96.88 107 SER A CA 1
ATOM 843 C C . SER A 1 107 ? -5.094 5.409 23.123 1.00 96.88 107 SER A C 1
ATOM 845 O O . SER A 1 107 ? -5.460 5.191 21.967 1.00 96.88 107 SER A O 1
ATOM 847 N N . ALA A 1 108 ? -4.633 6.605 23.505 1.00 97.31 108 ALA A N 1
ATOM 848 C CA . ALA A 1 108 ? -4.444 7.708 22.563 1.00 97.31 108 ALA A CA 1
ATOM 849 C C . ALA A 1 108 ? -3.460 7.337 21.438 1.00 97.31 108 ALA A C 1
ATOM 851 O O . ALA A 1 108 ? -3.742 7.605 20.276 1.00 97.31 108 ALA A O 1
ATOM 852 N N . SER A 1 109 ? -2.362 6.649 21.769 1.00 97.94 109 SER A N 1
ATOM 853 C CA . SER A 1 109 ? -1.374 6.191 20.785 1.00 97.94 109 SER A CA 1
ATOM 854 C C . SER A 1 109 ? -1.955 5.185 19.793 1.00 97.94 109 SER A C 1
ATOM 856 O O . SER A 1 109 ? -1.665 5.266 18.606 1.00 97.94 109 SER A O 1
ATOM 858 N N . GLU A 1 110 ? -2.811 4.271 20.250 1.00 97.50 110 GLU A N 1
ATOM 859 C CA . GLU A 1 110 ? -3.514 3.331 19.369 1.00 97.50 110 GLU A CA 1
ATOM 860 C C . GLU A 1 110 ? -4.521 4.046 18.456 1.00 97.50 110 GLU A C 1
ATOM 862 O O . GLU A 1 110 ? -4.603 3.750 17.262 1.00 97.50 110 GLU A O 1
ATOM 867 N N . ALA A 1 111 ? -5.247 5.035 18.984 1.00 97.38 111 ALA A N 1
ATOM 868 C CA . ALA A 1 111 ? -6.152 5.856 18.184 1.00 97.38 111 ALA A CA 1
ATOM 869 C C . ALA A 1 111 ? -5.403 6.686 17.123 1.00 97.38 111 ALA A C 1
ATOM 871 O O . ALA A 1 111 ? -5.903 6.863 16.008 1.00 97.38 111 ALA A O 1
ATOM 872 N N . ASP A 1 112 ? -4.207 7.174 17.452 1.00 98.38 112 ASP A N 1
ATOM 873 C CA . ASP A 1 112 ? -3.345 7.896 16.518 1.00 98.38 112 ASP A CA 1
ATOM 874 C C . ASP A 1 112 ? -2.712 6.957 15.482 1.00 98.38 112 ASP A C 1
ATOM 876 O O . ASP A 1 112 ? -2.623 7.335 14.317 1.00 98.38 112 ASP A O 1
ATOM 880 N N . GLU A 1 113 ? -2.349 5.719 15.845 1.00 98.31 113 GLU A N 1
ATOM 881 C CA . GLU A 1 113 ? -1.920 4.700 14.875 1.00 98.31 113 GLU A CA 1
ATOM 882 C C . GLU A 1 113 ? -3.046 4.396 13.875 1.00 98.31 113 GLU A C 1
ATOM 884 O O . GLU A 1 113 ? -2.811 4.427 12.667 1.00 98.31 113 GLU A O 1
ATOM 889 N N . GLN A 1 114 ? -4.276 4.172 14.353 1.00 98.44 114 GLN A N 1
ATOM 890 C CA . GLN A 1 114 ? -5.437 3.933 13.489 1.00 98.44 114 GLN A CA 1
ATOM 891 C C . GLN A 1 114 ? -5.636 5.096 12.503 1.00 98.44 114 GLN A C 1
ATOM 893 O O . GLN A 1 114 ? -5.747 4.884 11.293 1.00 98.44 114 GLN A O 1
ATOM 898 N N . LEU A 1 115 ? -5.626 6.335 13.009 1.00 98.62 115 LEU A N 1
ATOM 899 C CA . LEU A 1 115 ? -5.766 7.538 12.188 1.00 98.62 115 LEU A CA 1
ATOM 900 C C . LEU A 1 115 ? -4.606 7.700 11.194 1.00 98.62 115 LEU A C 1
ATOM 902 O O . LEU A 1 115 ? -4.828 8.029 10.028 1.00 98.62 115 LEU A O 1
ATOM 906 N N . GLY A 1 116 ? -3.375 7.473 11.643 1.00 98.75 116 GLY A N 1
ATOM 907 C CA . GLY A 1 116 ? -2.173 7.614 10.833 1.00 98.75 116 GLY A CA 1
ATOM 908 C C . GLY A 1 116 ? -2.148 6.616 9.682 1.00 98.75 116 GLY A C 1
ATOM 909 O O . GLY A 1 116 ? -1.937 7.006 8.535 1.00 98.75 116 GLY A O 1
ATOM 910 N N . TYR A 1 117 ? -2.448 5.343 9.938 1.00 98.75 117 TYR A N 1
ATOM 911 C CA . TYR A 1 117 ? -2.520 4.352 8.866 1.00 98.75 117 TYR A CA 1
ATOM 912 C C . TYR A 1 117 ? -3.680 4.613 7.913 1.00 98.75 117 TYR A C 1
ATOM 914 O O . TYR A 1 117 ? -3.480 4.505 6.706 1.00 98.75 117 TYR A O 1
ATOM 922 N N . MET A 1 118 ? -4.847 5.052 8.395 1.00 98.69 118 MET A N 1
ATOM 923 C CA . MET A 1 118 ? -5.921 5.512 7.509 1.00 98.69 118 MET A CA 1
ATOM 924 C C . MET A 1 118 ? -5.420 6.593 6.537 1.00 98.69 118 MET A C 1
ATOM 926 O O . MET A 1 118 ? -5.699 6.531 5.337 1.00 98.69 118 MET A O 1
ATOM 930 N N . GLN A 1 119 ? -4.650 7.567 7.032 1.00 98.81 119 GLN A N 1
ATOM 931 C CA . GLN A 1 119 ? -4.053 8.619 6.206 1.00 98.81 119 GLN A CA 1
ATOM 932 C C . GLN A 1 119 ? -2.997 8.074 5.238 1.00 98.81 119 GLN A C 1
ATOM 934 O O . GLN A 1 119 ? -2.987 8.487 4.081 1.00 98.81 119 GLN A O 1
ATOM 939 N N . LEU A 1 120 ? -2.147 7.134 5.663 1.00 98.81 120 LEU A N 1
ATOM 940 C CA . LEU A 1 120 ? -1.150 6.490 4.800 1.00 98.81 120 LEU A CA 1
ATOM 941 C C . LEU A 1 120 ? -1.809 5.699 3.664 1.00 98.81 120 LEU A C 1
ATOM 943 O O . LEU A 1 120 ? -1.442 5.887 2.504 1.00 98.81 120 LEU A O 1
ATOM 947 N N . PHE A 1 121 ? -2.820 4.884 3.970 1.00 98.88 121 PHE A N 1
ATOM 948 C CA . PHE A 1 121 ? -3.597 4.146 2.975 1.00 98.88 121 PHE A CA 1
ATOM 949 C C . PHE A 1 121 ? -4.323 5.097 2.013 1.00 98.88 121 PHE A C 1
ATOM 951 O O . PHE A 1 121 ? -4.247 4.952 0.795 1.00 98.88 121 PHE A O 1
ATOM 958 N N . ALA A 1 122 ? -5.003 6.128 2.520 1.00 98.81 122 ALA A N 1
ATOM 959 C CA . ALA A 1 122 ? -5.692 7.088 1.656 1.00 98.81 122 ALA A CA 1
ATOM 960 C C . ALA A 1 122 ? -4.714 7.912 0.795 1.00 98.81 122 ALA A C 1
ATOM 962 O O . ALA A 1 122 ? -4.979 8.204 -0.380 1.00 98.81 122 ALA A O 1
ATOM 963 N N . GLY A 1 123 ? -3.576 8.275 1.384 1.00 98.75 123 GLY A N 1
ATOM 964 C CA . GLY A 1 123 ? -2.501 9.027 0.760 1.00 98.75 123 GLY A CA 1
ATOM 965 C C . GLY A 1 123 ? -1.820 8.240 -0.350 1.00 98.75 123 GLY A C 1
ATOM 966 O O . GLY A 1 123 ? -1.620 8.789 -1.430 1.00 98.75 123 GLY A O 1
ATOM 967 N N . CYS A 1 124 ? -1.539 6.950 -0.153 1.00 98.56 124 CYS A N 1
ATOM 968 C CA . CYS A 1 124 ? -0.914 6.132 -1.189 1.00 98.56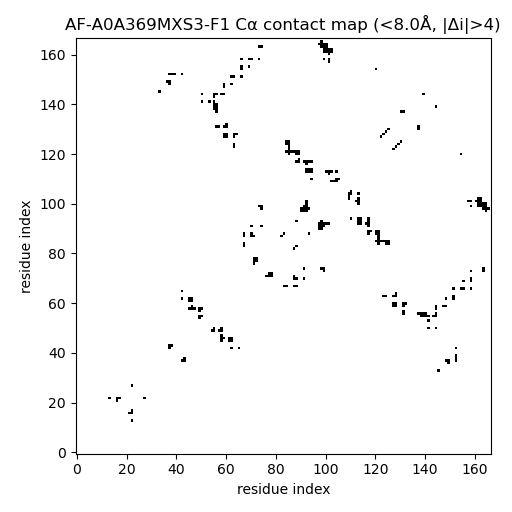 124 CYS A CA 1
ATOM 969 C C . CYS A 1 124 ? -1.845 5.923 -2.394 1.00 98.56 124 CYS A C 1
ATOM 971 O O . CYS A 1 124 ? -1.402 6.000 -3.538 1.00 98.56 124 CYS A O 1
ATOM 973 N N . MET A 1 125 ? -3.158 5.815 -2.181 1.00 98.62 125 MET A N 1
ATOM 974 C CA . MET A 1 125 ? -4.111 5.780 -3.294 1.00 98.62 125 MET A CA 1
ATOM 975 C C . MET A 1 125 ? -4.077 7.079 -4.108 1.00 98.62 125 MET A C 1
ATOM 977 O O . MET A 1 125 ? -4.009 7.052 -5.337 1.00 98.62 125 MET A O 1
ATOM 981 N N . THR A 1 126 ? -4.072 8.226 -3.426 1.00 98.50 126 THR A N 1
ATOM 982 C CA . THR A 1 126 ? -4.146 9.546 -4.073 1.00 98.50 126 THR A CA 1
ATOM 983 C C . THR A 1 126 ? -2.825 9.973 -4.710 1.00 98.50 126 THR A C 1
ATOM 985 O O . THR A 1 126 ? -2.824 10.471 -5.830 1.00 98.50 126 THR A O 1
ATOM 988 N N . GLY A 1 127 ? -1.713 9.808 -3.997 1.00 97.81 127 GLY A N 1
ATOM 989 C CA . GLY A 1 127 ? -0.398 10.328 -4.374 1.00 97.81 127 GLY A CA 1
ATOM 990 C C . GLY A 1 127 ? 0.519 9.308 -5.044 1.00 97.81 127 GLY A C 1
ATOM 991 O O . GLY A 1 127 ? 1.463 9.706 -5.721 1.00 97.81 127 GLY A O 1
ATOM 992 N N . VAL A 1 128 ? 0.256 8.005 -4.886 1.00 98.31 128 VAL A N 1
ATOM 993 C CA . VAL A 1 128 ? 1.072 6.947 -5.502 1.00 98.31 128 VAL A CA 1
ATOM 994 C C . VAL A 1 128 ? 0.319 6.277 -6.646 1.00 98.31 128 VAL A C 1
ATOM 996 O O . VAL A 1 128 ? 0.746 6.366 -7.798 1.00 98.31 128 VAL A O 1
ATOM 999 N N . ARG A 1 129 ? -0.819 5.641 -6.368 1.00 98.00 129 ARG A N 1
ATOM 1000 C CA . ARG A 1 129 ? -1.551 4.857 -7.371 1.00 98.00 129 ARG A CA 1
ATOM 1001 C C . ARG A 1 129 ? -2.163 5.730 -8.463 1.00 98.00 129 ARG A C 1
ATOM 1003 O O . ARG A 1 129 ? -1.993 5.437 -9.642 1.00 98.00 129 ARG A O 1
ATOM 1010 N N . ASN A 1 130 ? -2.880 6.792 -8.093 1.00 97.69 130 ASN A N 1
ATOM 1011 C CA . ASN A 1 130 ? -3.660 7.573 -9.058 1.00 97.69 130 ASN A CA 1
ATOM 1012 C C . ASN A 1 130 ? -2.817 8.249 -10.153 1.00 97.69 130 ASN A C 1
ATOM 1014 O O . ASN A 1 130 ? -3.221 8.135 -11.309 1.00 97.69 130 ASN A O 1
ATOM 1018 N N . PRO A 1 131 ? -1.661 8.886 -9.871 1.00 97.19 131 PRO A N 1
ATOM 1019 C CA . PRO A 1 131 ? -0.817 9.432 -10.933 1.00 97.19 131 PRO A CA 1
ATOM 1020 C C . PRO A 1 131 ? -0.403 8.365 -11.951 1.00 97.19 131 PRO A C 1
ATOM 1022 O O . PRO A 1 131 ? -0.506 8.589 -13.148 1.00 97.19 131 PRO A O 1
ATOM 1025 N N . ARG A 1 132 ? -0.046 7.165 -11.480 1.00 96.50 132 ARG A N 1
ATOM 1026 C CA . ARG A 1 132 ? 0.414 6.050 -12.325 1.00 96.50 132 ARG A CA 1
ATOM 1027 C C . ARG A 1 132 ? -0.705 5.432 -13.162 1.00 96.50 132 ARG A C 1
ATOM 1029 O O . ARG A 1 132 ? -0.454 4.977 -14.266 1.00 96.50 132 ARG A O 1
ATOM 1036 N N . ALA A 1 133 ? -1.936 5.457 -12.651 1.00 93.94 133 ALA A N 1
ATOM 1037 C CA . ALA A 1 133 ? -3.114 4.948 -13.352 1.00 93.94 133 ALA A CA 1
ATOM 1038 C C . ALA A 1 133 ? -3.736 5.951 -14.345 1.00 93.94 133 ALA A C 1
ATOM 1040 O O . ALA A 1 133 ? -4.524 5.551 -15.203 1.00 93.94 133 ALA A O 1
ATOM 1041 N N . HIS A 1 134 ? -3.456 7.252 -14.207 1.00 93.19 134 HIS A N 1
ATOM 1042 C CA . HIS A 1 134 ? -4.137 8.306 -14.972 1.00 93.19 134 HIS A CA 1
ATOM 1043 C C . HIS A 1 134 ? -3.213 9.151 -15.856 1.00 93.19 134 HIS A C 1
ATOM 1045 O O . HIS A 1 134 ? -3.702 9.750 -16.813 1.00 93.19 134 HIS A O 1
ATOM 1051 N N . ASP A 1 135 ? -1.907 9.190 -15.584 1.00 94.19 135 ASP A N 1
ATOM 1052 C CA . ASP A 1 135 ? -0.919 9.865 -16.425 1.00 94.19 135 ASP A CA 1
ATOM 1053 C C . ASP A 1 135 ? -0.071 8.843 -17.196 1.00 94.19 135 ASP A C 1
ATOM 1055 O O . ASP A 1 135 ? 0.828 8.204 -16.651 1.00 94.19 135 ASP A O 1
ATOM 1059 N N . ALA A 1 136 ? -0.335 8.720 -18.499 1.00 89.00 136 ALA A N 1
ATOM 1060 C CA . ALA A 1 136 ? 0.381 7.803 -19.386 1.00 89.00 136 ALA A CA 1
ATOM 1061 C C . ALA A 1 136 ? 1.870 8.157 -19.580 1.00 89.00 136 ALA A C 1
ATOM 1063 O O . ALA A 1 136 ? 2.634 7.328 -20.074 1.00 89.00 136 ALA A O 1
ATOM 1064 N N . ASN A 1 137 ? 2.289 9.374 -19.218 1.00 93.31 137 ASN A N 1
ATOM 1065 C CA . ASN A 1 137 ? 3.678 9.816 -19.323 1.00 93.31 137 ASN A CA 1
ATOM 1066 C C . ASN A 1 137 ? 4.459 9.646 -18.016 1.00 93.31 137 ASN A C 1
ATOM 1068 O O . ASN A 1 137 ? 5.656 9.952 -17.987 1.00 93.31 137 ASN A O 1
ATOM 1072 N N . TRP A 1 138 ? 3.813 9.169 -16.947 1.00 94.19 138 TRP A N 1
ATOM 1073 C CA . TRP A 1 138 ? 4.478 8.924 -15.675 1.00 94.19 138 TRP A CA 1
ATOM 1074 C C . TRP A 1 138 ? 5.568 7.858 -15.830 1.00 94.19 138 TRP A C 1
ATOM 1076 O O . TRP A 1 138 ? 5.361 6.823 -16.466 1.00 94.19 138 TRP A O 1
ATOM 1086 N N . LYS A 1 139 ? 6.744 8.107 -15.247 1.00 95.38 139 LYS A N 1
ATOM 1087 C CA . LYS A 1 139 ? 7.880 7.180 -15.297 1.00 95.38 139 LYS A CA 1
ATOM 1088 C C . LYS A 1 139 ? 8.508 7.028 -13.926 1.00 95.38 139 LYS A C 1
ATOM 1090 O O . LYS A 1 139 ? 8.927 8.008 -13.317 1.00 95.38 139 LYS A O 1
ATOM 1095 N N . ASP A 1 140 ? 8.627 5.782 -13.495 1.00 97.62 140 ASP A N 1
ATOM 1096 C CA . ASP A 1 140 ? 9.344 5.396 -12.288 1.00 97.62 140 ASP A CA 1
ATOM 1097 C C . ASP A 1 140 ? 10.651 4.688 -12.638 1.00 97.62 140 ASP A C 1
ATOM 1099 O O . ASP A 1 140 ? 10.753 3.952 -13.621 1.00 97.62 140 ASP A O 1
ATOM 1103 N N . SER A 1 141 ? 11.660 4.899 -11.802 1.00 97.69 141 SER A N 1
ATOM 1104 C CA . SER A 1 141 ? 12.898 4.122 -11.825 1.00 97.69 141 SER A CA 1
ATOM 1105 C C . SER A 1 141 ? 12.735 2.778 -11.108 1.00 97.69 141 SER A C 1
ATOM 1107 O O . SER A 1 141 ? 11.851 2.608 -10.264 1.00 97.69 141 SER A O 1
ATOM 1109 N N . LYS A 1 142 ? 13.666 1.849 -11.370 1.00 96.25 142 LYS A N 1
ATOM 1110 C CA . LYS A 1 142 ? 13.781 0.563 -10.660 1.00 96.25 142 LYS A CA 1
ATOM 1111 C C . LYS A 1 142 ? 13.751 0.730 -9.141 1.00 96.25 142 LYS A C 1
ATOM 1113 O O . LYS A 1 142 ? 12.997 0.055 -8.448 1.00 96.25 142 LYS A O 1
ATOM 1118 N N . MET A 1 143 ? 14.542 1.677 -8.632 1.00 96.38 143 MET A N 1
ATOM 1119 C CA . MET A 1 143 ? 14.655 1.931 -7.196 1.00 96.38 143 MET A CA 1
ATOM 1120 C C . MET A 1 143 ? 13.359 2.495 -6.602 1.00 96.38 143 MET A C 1
ATOM 1122 O O . MET A 1 143 ? 12.946 2.056 -5.534 1.00 96.38 143 MET A O 1
ATOM 1126 N N . GLN A 1 144 ? 12.684 3.420 -7.296 1.00 98.06 144 GLN A N 1
ATOM 1127 C CA . GLN A 1 144 ? 11.386 3.939 -6.841 1.00 98.06 144 GLN A CA 1
ATOM 1128 C C . GLN A 1 144 ? 10.329 2.835 -6.779 1.00 98.06 144 GLN A C 1
ATOM 1130 O O . GLN A 1 144 ? 9.567 2.783 -5.815 1.00 98.06 144 GLN A O 1
ATOM 1135 N N . ALA A 1 145 ? 10.304 1.935 -7.769 1.00 98.25 145 ALA A N 1
ATOM 1136 C CA . ALA A 1 145 ? 9.425 0.772 -7.724 1.00 98.25 145 ALA A CA 1
ATOM 1137 C C . ALA A 1 145 ? 9.724 -0.110 -6.517 1.00 98.25 145 ALA A C 1
ATOM 1139 O O . ALA A 1 145 ? 8.803 -0.418 -5.771 1.00 98.25 145 ALA A O 1
ATOM 1140 N N . LEU A 1 146 ? 10.990 -0.439 -6.262 1.00 98.00 146 LEU A N 1
ATOM 1141 C CA . LEU A 1 146 ? 11.352 -1.254 -5.106 1.00 98.00 146 LEU A CA 1
ATOM 1142 C C . LEU A 1 146 ? 10.949 -0.598 -3.776 1.00 98.00 146 LEU A C 1
ATOM 1144 O O . LEU A 1 146 ? 10.338 -1.248 -2.936 1.00 98.00 146 LEU A O 1
ATOM 1148 N N . GLN A 1 147 ? 11.223 0.697 -3.595 1.00 98.56 147 GLN A N 1
ATOM 1149 C CA . GLN A 1 147 ? 10.841 1.437 -2.384 1.00 98.56 147 GLN A CA 1
ATOM 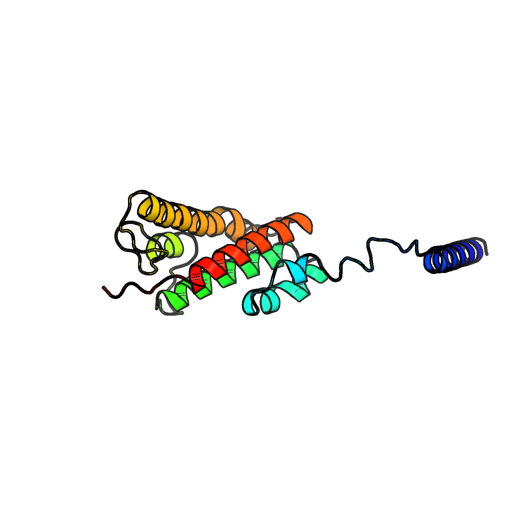1150 C C . GLN A 1 147 ? 9.328 1.412 -2.140 1.00 98.56 147 GLN A C 1
ATOM 1152 O O . GLN A 1 147 ? 8.871 1.207 -1.017 1.00 98.56 147 GLN A O 1
ATOM 1157 N N . LEU A 1 148 ? 8.543 1.618 -3.198 1.00 98.75 148 LEU A N 1
ATOM 1158 C CA . LEU A 1 148 ? 7.088 1.636 -3.105 1.00 98.75 148 LEU A CA 1
ATOM 1159 C C . LEU A 1 148 ? 6.489 0.236 -2.970 1.00 98.75 148 LEU A C 1
ATOM 1161 O O . LEU A 1 148 ? 5.439 0.102 -2.350 1.00 98.75 148 LEU A O 1
ATOM 1165 N N . LEU A 1 149 ? 7.160 -0.796 -3.482 1.00 98.62 149 LEU A N 1
ATOM 1166 C CA . LEU A 1 149 ? 6.799 -2.186 -3.229 1.00 98.62 149 LEU A CA 1
ATOM 1167 C C . LEU A 1 149 ? 7.056 -2.591 -1.781 1.00 98.62 149 LEU A C 1
ATOM 1169 O O . LEU A 1 149 ? 6.188 -3.209 -1.189 1.00 98.62 149 LEU A O 1
ATOM 1173 N N . VAL A 1 150 ? 8.182 -2.193 -1.183 1.00 98.69 150 VAL A N 1
ATOM 1174 C CA . VAL A 1 150 ? 8.445 -2.418 0.253 1.00 98.69 150 VAL A CA 1
ATOM 1175 C C . VAL A 1 150 ? 7.384 -1.730 1.107 1.00 98.69 150 VAL A C 1
ATOM 1177 O O . VAL A 1 150 ? 6.909 -2.276 2.099 1.00 98.69 150 VAL A O 1
ATOM 1180 N N . PHE A 1 151 ? 6.975 -0.522 0.714 1.00 98.88 151 PHE A N 1
ATOM 1181 C CA . PHE A 1 151 ? 5.875 0.150 1.390 1.00 98.88 151 PHE A CA 1
ATOM 1182 C C . PHE A 1 151 ? 4.547 -0.598 1.202 1.00 98.88 151 PHE A C 1
ATOM 1184 O O . PHE A 1 151 ? 3.788 -0.734 2.159 1.00 98.88 151 PHE A O 1
ATOM 1191 N N . ALA A 1 152 ? 4.271 -1.103 -0.003 1.00 98.81 152 ALA A N 1
ATOM 1192 C CA . ALA A 1 152 ? 3.082 -1.902 -0.270 1.00 98.81 152 ALA A CA 1
ATOM 1193 C C . ALA A 1 152 ? 3.070 -3.214 0.532 1.00 98.81 152 ALA A C 1
ATOM 1195 O O . ALA A 1 152 ? 2.038 -3.530 1.109 1.00 98.81 152 ALA A O 1
ATOM 1196 N N . GLU A 1 153 ? 4.202 -3.915 0.631 1.00 98.69 153 GLU A N 1
ATOM 1197 C CA . GLU A 1 153 ? 4.402 -5.113 1.459 1.00 98.69 153 GLU A CA 1
ATOM 1198 C C . GLU A 1 153 ? 3.957 -4.850 2.906 1.00 98.69 153 GLU A C 1
ATOM 1200 O O . GLU A 1 153 ? 3.042 -5.499 3.409 1.00 98.69 153 GLU A O 1
ATOM 1205 N N . HIS A 1 154 ? 4.507 -3.803 3.532 1.00 98.75 154 HIS A N 1
ATOM 1206 C CA . HIS A 1 154 ? 4.151 -3.403 4.899 1.00 98.75 154 HIS A CA 1
ATOM 1207 C C . HIS A 1 154 ? 2.662 -3.062 5.054 1.00 98.75 154 HIS A C 1
ATOM 1209 O O . HIS A 1 154 ? 2.024 -3.392 6.055 1.00 98.75 154 HIS A O 1
ATOM 1215 N N . LEU A 1 155 ? 2.079 -2.375 4.069 1.00 98.81 155 LEU A N 1
ATOM 1216 C CA . LEU A 1 155 ? 0.656 -2.049 4.094 1.00 98.81 155 LEU A CA 1
ATOM 1217 C C . LEU A 1 155 ? -0.224 -3.296 3.944 1.00 98.81 155 LEU A C 1
ATOM 1219 O O . LEU A 1 155 ? -1.252 -3.374 4.612 1.00 98.81 155 LEU A O 1
ATOM 1223 N N . ILE A 1 156 ? 0.165 -4.267 3.117 1.00 98.75 156 ILE A N 1
ATOM 1224 C CA . ILE A 1 156 ? -0.554 -5.539 2.973 1.00 98.75 156 ILE A CA 1
ATOM 1225 C C . ILE A 1 156 ? -0.549 -6.296 4.301 1.00 98.75 156 ILE A C 1
ATOM 1227 O O . ILE A 1 156 ? -1.622 -6.684 4.758 1.00 98.75 156 ILE A O 1
ATOM 1231 N N . GLU A 1 157 ? 0.595 -6.398 4.982 1.00 98.38 157 GLU A N 1
ATOM 1232 C CA . GLU A 1 157 ? 0.666 -7.008 6.318 1.00 98.38 157 GLU A CA 1
ATOM 1233 C C . GLU A 1 157 ? -0.291 -6.323 7.307 1.00 98.38 157 GLU A C 1
ATOM 1235 O O . GLU A 1 157 ? -1.014 -6.984 8.056 1.00 98.38 157 GLU A O 1
ATOM 1240 N N . LYS A 1 158 ? -0.373 -4.985 7.281 1.00 98.50 158 LYS A N 1
ATOM 1241 C CA . LYS A 1 158 ? -1.323 -4.233 8.118 1.00 98.50 158 LYS A CA 1
ATOM 1242 C C . LYS A 1 158 ? -2.782 -4.547 7.784 1.00 98.50 158 LYS A C 1
ATOM 1244 O O . LYS A 1 158 ? -3.593 -4.630 8.705 1.00 98.50 158 LYS A O 1
ATOM 1249 N N . VAL A 1 159 ? -3.127 -4.746 6.508 1.00 98.44 159 VAL A N 1
ATOM 1250 C CA . VAL A 1 159 ? -4.469 -5.210 6.113 1.00 98.44 159 VAL A CA 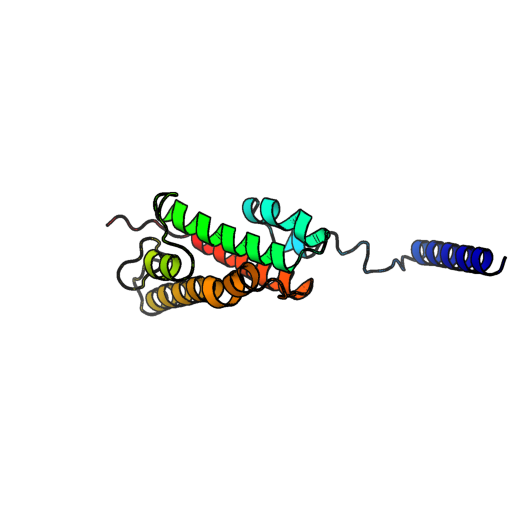1
ATOM 1251 C C . VAL A 1 159 ? -4.701 -6.633 6.617 1.00 98.44 159 VAL A C 1
ATOM 1253 O O . VAL A 1 159 ? -5.739 -6.904 7.210 1.00 98.44 159 VAL A O 1
ATOM 1256 N N . GLU A 1 160 ? -3.751 -7.546 6.435 1.00 97.50 160 GLU A N 1
ATOM 1257 C CA . GLU A 1 160 ? -3.863 -8.949 6.847 1.00 97.50 160 GLU A CA 1
ATOM 1258 C C . GLU A 1 160 ? -4.041 -9.101 8.366 1.00 97.50 160 GLU A C 1
ATOM 1260 O O . GLU A 1 160 ? -4.901 -9.870 8.802 1.00 97.50 160 GLU A O 1
ATOM 1265 N N . MET A 1 161 ? -3.329 -8.305 9.165 1.00 97.12 161 MET A N 1
ATOM 1266 C CA . MET A 1 161 ? -3.435 -8.299 10.629 1.00 97.12 161 MET A CA 1
ATOM 1267 C C . MET A 1 161 ? -4.679 -7.578 11.166 1.00 9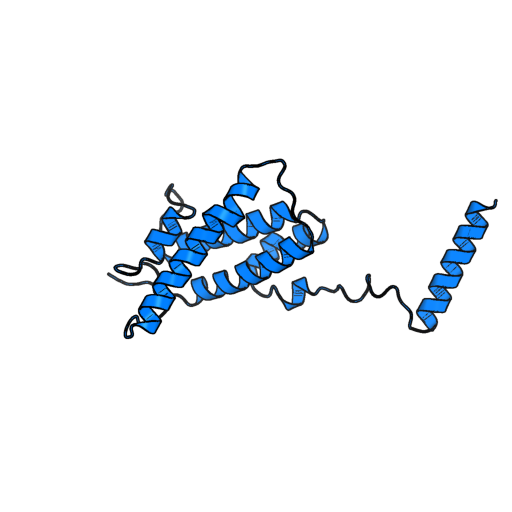7.12 161 MET A C 1
ATOM 1269 O O . MET A 1 161 ? -5.045 -7.784 12.326 1.00 97.12 161 MET A O 1
ATOM 1273 N N . ALA A 1 162 ? -5.335 -6.737 10.360 1.00 97.69 162 ALA A N 1
ATOM 1274 C CA . ALA A 1 162 ? -6.501 -5.986 10.809 1.00 97.69 162 ALA A CA 1
ATOM 1275 C C . ALA A 1 162 ? -7.652 -6.917 11.229 1.00 97.69 162 ALA A C 1
ATOM 1277 O O . ALA A 1 162 ? -7.924 -7.938 10.592 1.00 97.69 162 ALA A O 1
ATOM 1278 N N . GLN A 1 163 ? -8.374 -6.539 12.278 1.00 97.00 163 GLN A N 1
ATOM 1279 C CA . GLN A 1 163 ? -9.564 -7.247 12.738 1.00 97.00 163 GLN A CA 1
ATOM 1280 C C . GLN A 1 163 ? -10.815 -6.617 12.129 1.00 97.00 163 GLN A C 1
ATOM 1282 O O . GLN A 1 163 ? -10.943 -5.391 12.085 1.00 97.00 163 GLN A O 1
ATOM 1287 N N . ILE A 1 164 ? -11.744 -7.458 11.675 1.00 95.06 164 ILE A N 1
ATOM 1288 C CA . ILE A 1 164 ? -13.063 -6.999 11.241 1.00 95.06 164 ILE A CA 1
ATOM 1289 C C . ILE A 1 164 ? -13.797 -6.499 12.482 1.00 95.06 164 ILE A C 1
ATOM 1291 O O . ILE A 1 164 ? -13.878 -7.198 13.492 1.00 95.06 164 ILE A O 1
ATOM 1295 N N . ASN A 1 165 ? -14.290 -5.269 12.419 1.00 85.12 165 ASN A N 1
ATOM 1296 C CA . ASN A 1 165 ? -15.107 -4.715 13.480 1.00 85.12 165 ASN A CA 1
ATOM 1297 C C . ASN A 1 165 ? -16.552 -5.167 13.257 1.00 85.12 165 ASN A C 1
ATOM 1299 O O . ASN A 1 165 ? -17.242 -4.641 12.383 1.00 85.12 165 ASN A O 1
ATOM 1303 N N . GLU A 1 166 ? -16.986 -6.177 1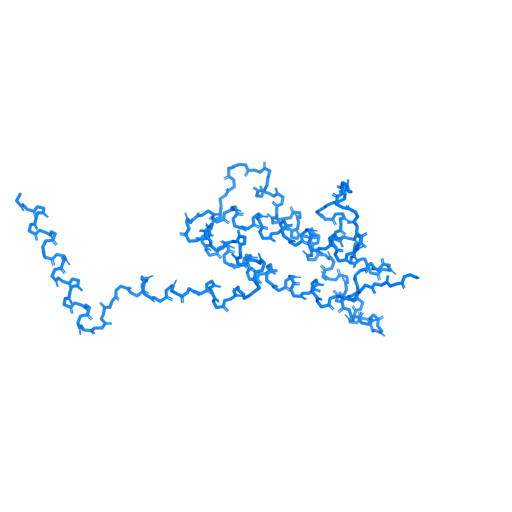4.006 1.00 66.00 166 GLU A N 1
ATOM 1304 C CA . GLU A 1 166 ? -18.402 -6.527 14.079 1.00 66.00 166 GLU A CA 1
ATOM 1305 C C . GLU A 1 166 ? -19.121 -5.384 14.810 1.00 66.00 166 GLU A C 1
ATOM 1307 O O . GLU A 1 166 ? -18.807 -5.082 15.963 1.00 66.00 166 GLU A O 1
ATOM 1312 N N . LEU A 1 167 ? -19.996 -4.679 14.086 1.00 54.44 167 LEU A N 1
ATOM 1313 C CA . LEU A 1 167 ? -20.818 -3.584 14.612 1.00 54.44 167 LEU A CA 1
ATOM 1314 C C . LEU A 1 167 ? -21.830 -4.074 15.652 1.00 54.44 167 LEU A C 1
ATOM 1316 O O . LEU A 1 167 ? -22.445 -5.137 15.413 1.00 54.44 167 LEU A O 1
#

Secondary structure (DSSP, 8-state):
-HHHHHHHHHHHHHHHHHHTT---HHHHS-S-HHHHH---HHHHHHHHHHHHTT-HHHHHHHHHHHHHHHHHHHTT--TT----HHHHHHHHT-SSS-SEESS---SHHHHHHHHHHHHHHHHHIIIIIHHHHH-TT----HHHHHHHHHHHHHHHHHHHHPEE---

Solvent-accessible surface area (backbone atoms only — not comparable to full-atom values): 9216 Å² total; per-residue (Å²): 112,70,69,59,52,52,48,52,49,55,52,50,50,54,52,55,33,44,76,70,69,52,55,72,71,75,73,76,66,58,80,29,68,60,66,75,60,49,71,56,63,75,56,41,76,68,24,49,68,39,48,77,73,65,38,19,42,57,25,44,31,49,47,49,49,48,48,50,50,53,52,33,56,69,54,70,46,62,88,88,53,87,73,53,52,34,65,36,30,41,51,34,22,26,72,92,64,32,36,37,34,75,64,88,57,84,44,71,69,42,42,47,49,34,40,49,49,19,49,51,52,18,42,41,31,58,73,52,27,42,52,52,75,71,37,93,81,60,81,52,48,70,65,58,26,52,56,52,46,45,51,42,46,56,50,44,51,51,58,71,67,29,40,70,50,84,129

pLDDT: mean 91.94, std 12.17, range [44.72, 98.88]

Sequence (167 aa):
MVAFELFAIAHNLNAELSTLGITSKEAENDSSLYDHLIVNESLREKTRELYFDGHYTRVIEEAFKLIDNLVKEKASIAPSSSLTGSKLMQMAFSRERPLLRLNQGSSASEADEQLGYMQLFAGCMTGVRNPRAHDANWKDSKMQALQLLVFAEHLIEKVEMAQINEL

InterPro domains:
  IPR012654 Conserved hypothetical protein CHP02391 [PF09509] (40-158)
  IPR012654 Conserved hypothetical protein CHP02391 [TIGR02391] (39-160)

Organism: Eggerthella lenta (NCBI:txid84112)

Nearest PDB structures (foldseek):
  8ka6-assembly1_B  TM=3.819E-01  e=3.373E+00  synthetic construct

Foldseek 3Di:
DVVVVVVVVVVVVQVVCVVVVNHPPPPPQPCPPLCVLQPDPVLCVQAVVCLVVFVLLSSLLSLLVVLFVLLCVQLVHDPPDPDTALRSLCAQLPLPDHQWQLDDNPDPVSSVVSVVLSCVNNCCSVPPNVCSVPPPPDDDGSVRSSVSSSVSSVNVVSSVNTDGDDD

Radius of gyration: 21.88 Å; Cα contacts (8 Å, |Δi|>4): 176; chains: 1; bounding box: 61×27×63 Å